Protein AF-A0AAD1DLF7-F1 (afdb_monomer)

Foldseek 3Di:
DDQDDDDDDPVVVVVLVVQLVVCCVVPVDVDSVVSVVVSVVVVVCCNPCVVVADWDADDPVCCVVHGTDRD

Structure (mmCIF, N/CA/C/O backbone):
data_AF-A0AAD1DLF7-F1
#
_entry.id   AF-A0AAD1DLF7-F1
#
loop_
_atom_site.group_PDB
_atom_site.id
_atom_site.type_symbol
_atom_site.label_atom_id
_atom_site.label_alt_id
_atom_site.label_comp_id
_atom_site.label_asym_id
_atom_site.label_entity_id
_atom_site.label_seq_id
_atom_site.pdbx_PDB_ins_code
_atom_site.Cartn_x
_atom_site.Cartn_y
_atom_site.Cartn_z
_atom_site.occupancy
_atom_site.B_iso_or_equiv
_atom_site.auth_seq_id
_atom_site.auth_comp_id
_atom_site.auth_asym_id
_atom_site.auth_atom_id
_atom_site.pdbx_PDB_model_num
ATOM 1 N N . MET A 1 1 ? 18.345 11.323 -11.379 1.00 63.50 1 MET A N 1
ATOM 2 C CA . MET A 1 1 ? 17.556 10.082 -11.243 1.00 63.50 1 MET A CA 1
ATOM 3 C C . MET A 1 1 ? 16.324 10.254 -12.104 1.00 63.50 1 MET A C 1
ATOM 5 O O . MET A 1 1 ? 15.741 11.332 -12.057 1.00 63.50 1 MET A O 1
ATOM 9 N N . GLU A 1 2 ? 15.997 9.278 -12.948 1.00 67.25 2 GLU A N 1
ATOM 10 C CA . GLU A 1 2 ? 14.749 9.320 -13.716 1.00 67.25 2 GLU A CA 1
ATOM 11 C C . GLU A 1 2 ? 13.556 9.338 -12.755 1.00 67.25 2 GLU A C 1
ATOM 13 O O . GLU A 1 2 ? 13.595 8.712 -11.693 1.00 67.25 2 GLU A O 1
ATOM 18 N N . LYS A 1 3 ? 12.517 10.104 -13.098 1.00 74.44 3 LYS A N 1
ATOM 19 C CA . LYS A 1 3 ? 11.289 10.161 -12.306 1.00 74.44 3 LYS A CA 1
ATOM 20 C C . LYS A 1 3 ? 10.532 8.854 -12.519 1.00 74.44 3 LYS A C 1
ATOM 22 O O . LYS A 1 3 ? 10.002 8.625 -13.602 1.00 74.44 3 LYS A O 1
ATOM 27 N N . ILE A 1 4 ? 10.481 8.023 -11.488 1.00 81.69 4 ILE A N 1
ATOM 28 C CA . ILE A 1 4 ? 9.680 6.801 -11.502 1.00 81.69 4 ILE A CA 1
ATOM 29 C C . ILE A 1 4 ? 8.232 7.195 -11.226 1.00 81.69 4 ILE A C 1
ATOM 31 O O . ILE A 1 4 ? 7.953 7.963 -10.307 1.00 81.69 4 ILE A O 1
ATOM 35 N N . ILE A 1 5 ? 7.329 6.726 -12.082 1.00 87.69 5 ILE A N 1
ATOM 36 C CA . ILE A 1 5 ? 5.891 6.944 -11.949 1.00 87.69 5 ILE A CA 1
ATOM 37 C C . ILE A 1 5 ? 5.308 5.634 -11.441 1.00 87.69 5 ILE A C 1
ATOM 39 O O . ILE A 1 5 ? 5.386 4.620 -12.133 1.00 87.69 5 ILE A O 1
ATOM 43 N N . VAL A 1 6 ? 4.757 5.659 -10.231 1.00 89.94 6 VAL A N 1
ATOM 44 C CA . VAL A 1 6 ? 4.027 4.525 -9.666 1.00 89.94 6 VAL A CA 1
ATOM 45 C C . VAL A 1 6 ? 2.588 4.587 -10.162 1.00 89.94 6 VAL A C 1
ATOM 47 O O . VAL A 1 6 ? 1.986 5.659 -10.227 1.00 89.94 6 VAL A O 1
ATOM 50 N N . GLN A 1 7 ? 2.072 3.440 -10.590 1.00 91.81 7 GLN A N 1
ATOM 51 C CA . GLN A 1 7 ? 0.700 3.279 -11.053 1.00 91.81 7 GLN A CA 1
ATOM 52 C C . GLN A 1 7 ? 0.096 2.072 -10.357 1.00 91.81 7 GLN A C 1
ATOM 54 O O . GLN A 1 7 ? 0.753 1.039 -10.209 1.00 91.81 7 GLN A O 1
ATOM 59 N N . TYR A 1 8 ? -1.160 2.215 -9.962 1.00 93.00 8 TYR A N 1
ATOM 60 C CA . TYR A 1 8 ? -1.919 1.174 -9.299 1.00 93.00 8 TYR A CA 1
ATOM 61 C C . TYR A 1 8 ? -2.937 0.596 -10.277 1.00 93.00 8 TYR A C 1
ATOM 63 O O . TYR A 1 8 ? -3.483 1.299 -11.127 1.00 93.00 8 TYR A O 1
ATOM 71 N N . LEU A 1 9 ? -3.181 -0.709 -10.166 1.00 94.44 9 LEU A N 1
ATOM 72 C CA . LEU A 1 9 ? -4.356 -1.295 -10.799 1.00 94.44 9 LEU A CA 1
ATOM 73 C C . LEU A 1 9 ? -5.614 -0.810 -10.060 1.00 94.44 9 LEU A C 1
ATOM 75 O O . LEU A 1 9 ? -5.552 -0.637 -8.838 1.00 94.44 9 LEU A O 1
ATOM 79 N N . PRO A 1 10 ? -6.762 -0.657 -10.746 1.00 96.75 10 PRO A N 1
ATOM 80 C CA . PRO A 1 10 ? -8.002 -0.202 -10.113 1.00 96.75 10 PRO A CA 1
ATOM 81 C C . PRO A 1 10 ? -8.410 -1.042 -8.896 1.00 96.75 10 PRO A C 1
ATOM 83 O O . PRO A 1 10 ? -8.916 -0.514 -7.908 1.00 96.75 10 PRO A O 1
ATOM 86 N N . GLU A 1 11 ? -8.151 -2.353 -8.927 1.00 96.88 11 GLU A N 1
ATOM 87 C CA . GLU A 1 11 ? -8.470 -3.242 -7.804 1.00 96.88 11 GLU A CA 1
ATOM 88 C C . GLU A 1 11 ? -7.599 -2.956 -6.570 1.00 96.88 11 GLU A C 1
ATOM 90 O O . GLU A 1 11 ? -8.064 -3.098 -5.440 1.00 96.88 11 GLU A O 1
ATOM 95 N N . VAL A 1 12 ? -6.350 -2.521 -6.772 1.00 95.81 12 VAL A N 1
ATOM 96 C CA . VAL A 1 12 ? -5.436 -2.138 -5.686 1.00 95.81 12 VAL A CA 1
ATOM 97 C C . VAL A 1 12 ? -5.863 -0.804 -5.078 1.00 95.81 12 VAL A C 1
ATOM 99 O O . VAL A 1 12 ? -5.867 -0.673 -3.857 1.00 95.81 12 VAL A O 1
ATOM 102 N N . GLU A 1 13 ? -6.284 0.158 -5.901 1.00 96.38 13 GLU A N 1
ATOM 103 C CA . GLU A 1 13 ? -6.839 1.429 -5.415 1.00 96.38 13 GLU A CA 1
ATOM 104 C C . GLU A 1 13 ? -8.112 1.200 -4.588 1.00 96.38 13 GLU A C 1
ATOM 106 O O . GLU A 1 13 ? -8.239 1.737 -3.487 1.00 96.38 13 GLU A O 1
ATOM 111 N N . SER A 1 14 ? -9.036 0.361 -5.075 1.00 97.81 14 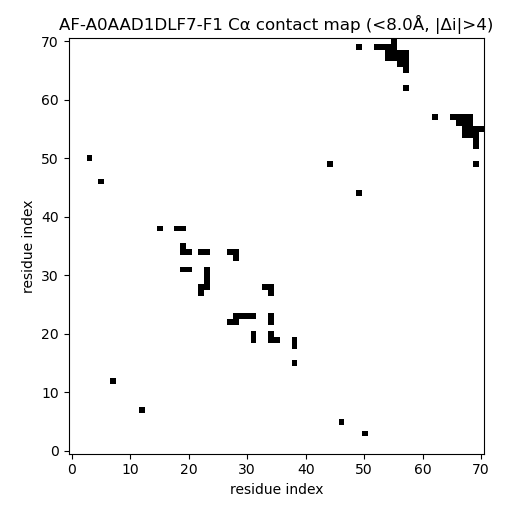SER A N 1
ATOM 112 C CA . SER A 1 14 ? -10.250 -0.006 -4.328 1.00 97.81 14 SER A CA 1
ATOM 113 C C . SER A 1 14 ? -9.900 -0.666 -3.000 1.00 97.81 14 SER A C 1
ATOM 115 O O . SER A 1 14 ? -10.428 -0.277 -1.962 1.00 97.81 14 SER A O 1
ATOM 117 N N . TYR A 1 15 ? -8.954 -1.609 -3.015 1.00 98.38 15 TYR A N 1
ATOM 118 C CA . TYR A 1 15 ? -8.496 -2.283 -1.806 1.00 98.38 15 TYR A CA 1
ATOM 119 C C . TYR A 1 15 ? -7.932 -1.303 -0.772 1.00 98.38 15 TYR A C 1
ATOM 121 O O . TYR A 1 15 ? -8.306 -1.380 0.395 1.00 98.38 15 TYR A O 1
ATOM 129 N N . LEU A 1 16 ? -7.056 -0.378 -1.175 1.00 97.44 16 LEU A N 1
ATOM 130 C CA . LEU A 1 16 ? -6.465 0.602 -0.258 1.00 97.44 16 LEU A CA 1
ATOM 131 C C . LEU A 1 16 ? -7.535 1.532 0.333 1.00 97.44 16 LEU A C 1
ATOM 133 O O . LEU A 1 16 ? -7.526 1.787 1.535 1.00 97.44 16 LEU A O 1
ATOM 137 N N . ASN A 1 17 ? -8.514 1.957 -0.468 1.00 94.94 17 ASN A N 1
ATOM 138 C CA . ASN A 1 17 ? -9.642 2.754 0.021 1.00 94.94 17 ASN A CA 1
ATOM 139 C C . ASN A 1 17 ? -10.516 1.977 1.025 1.00 94.94 17 ASN A C 1
ATOM 141 O O . ASN A 1 17 ? -10.892 2.501 2.074 1.00 94.94 17 ASN A O 1
ATOM 145 N N . GLU A 1 18 ? -10.830 0.714 0.732 1.00 98.06 18 GLU A N 1
ATOM 146 C CA . GLU A 1 18 ? -11.612 -0.159 1.617 1.00 98.06 18 GLU A CA 1
ATOM 147 C C . GLU A 1 18 ? -10.851 -0.538 2.894 1.00 98.06 18 GLU A C 1
ATOM 149 O O . GLU A 1 18 ? -11.462 -0.764 3.944 1.00 98.06 18 GLU A O 1
ATOM 154 N N . LEU A 1 19 ? -9.5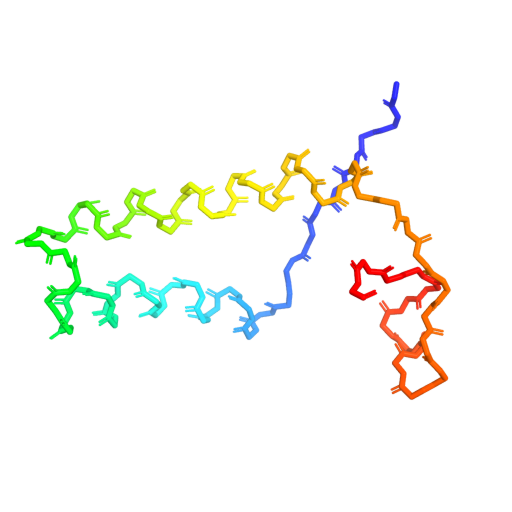19 -0.576 2.829 1.00 98.50 19 LEU A N 1
ATOM 155 C CA . LEU A 1 19 ? -8.658 -0.930 3.949 1.00 98.50 19 LEU A CA 1
ATOM 156 C C . LEU A 1 19 ? -8.845 0.030 5.127 1.00 98.50 19 LEU A C 1
ATOM 158 O O . LEU A 1 19 ? -8.908 -0.438 6.262 1.00 98.50 19 LEU A O 1
ATOM 162 N N . VAL A 1 20 ? -9.019 1.334 4.882 1.00 97.88 20 VAL A N 1
ATOM 163 C CA . VAL A 1 20 ? -9.303 2.323 5.942 1.00 97.88 20 VAL A CA 1
ATOM 164 C C . VAL A 1 20 ? -10.546 1.913 6.735 1.00 97.88 20 VAL A C 1
ATOM 166 O O . VAL A 1 20 ? -10.519 1.818 7.965 1.00 97.88 20 VAL A O 1
ATOM 169 N N . TYR A 1 21 ? -11.625 1.589 6.019 1.00 97.56 21 TYR A N 1
ATOM 170 C CA . TYR A 1 21 ? -12.877 1.154 6.628 1.00 97.56 21 TYR A CA 1
ATOM 171 C C . TYR A 1 21 ? -12.719 -0.159 7.390 1.00 97.56 21 TYR A C 1
ATOM 173 O O . TYR A 1 21 ? -13.174 -0.269 8.530 1.00 97.56 21 TYR A O 1
ATOM 181 N N . LEU A 1 22 ? -12.033 -1.138 6.800 1.00 98.38 22 LEU A N 1
ATOM 182 C CA . LEU A 1 22 ? -11.786 -2.432 7.428 1.00 98.38 22 LEU A CA 1
ATOM 183 C C . LEU A 1 22 ? -10.994 -2.294 8.733 1.00 98.38 22 LEU A C 1
ATOM 185 O O . LEU A 1 22 ? -11.339 -2.929 9.730 1.00 98.38 22 LEU A O 1
ATOM 189 N N . LEU A 1 23 ? -9.939 -1.479 8.728 1.00 98.38 23 LEU A N 1
ATOM 190 C CA . LEU A 1 23 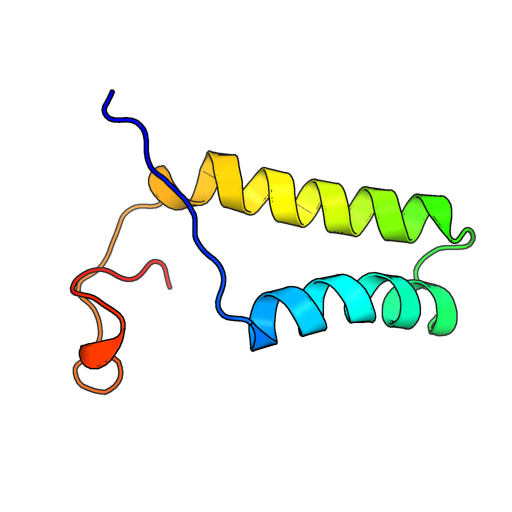? -9.072 -1.253 9.880 1.00 98.38 23 LEU A CA 1
ATOM 191 C C . LEU A 1 23 ? -9.831 -0.589 11.030 1.00 98.38 23 LEU A C 1
AT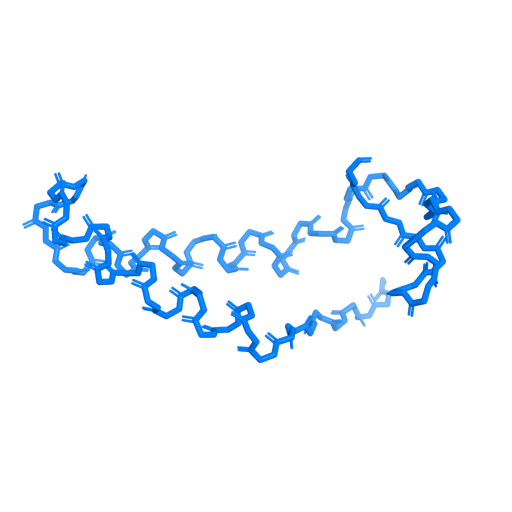OM 193 O O . LEU A 1 23 ? -9.692 -1.014 12.179 1.00 98.38 23 LEU A O 1
ATOM 197 N N . PHE A 1 24 ? -10.676 0.394 10.718 1.00 97.62 24 PHE A N 1
ATOM 198 C CA . PHE A 1 24 ? -11.530 1.045 11.704 1.00 97.62 24 PHE A CA 1
ATOM 199 C C . PHE A 1 24 ? -12.606 0.095 12.257 1.00 97.62 24 PHE A C 1
ATOM 201 O O . PHE A 1 24 ? -12.735 -0.049 13.468 1.00 97.62 24 PHE A O 1
ATOM 208 N N . GLN A 1 25 ? -13.342 -0.618 11.394 1.00 98.06 25 GLN A N 1
ATOM 209 C CA . GLN A 1 25 ? -14.394 -1.559 11.820 1.00 98.06 25 GLN A CA 1
ATOM 210 C C . GLN A 1 25 ? -13.871 -2.710 12.678 1.00 98.06 25 GLN A C 1
ATOM 212 O O . GLN A 1 25 ? -14.599 -3.243 13.510 1.00 98.06 25 GLN A O 1
ATOM 217 N N . LYS A 1 26 ? -12.622 -3.120 12.456 1.00 98.31 26 LYS A N 1
ATOM 218 C CA . LYS A 1 26 ? -11.973 -4.177 13.233 1.00 98.31 26 LYS A CA 1
ATOM 219 C C . LYS A 1 26 ? -11.270 -3.673 14.492 1.00 98.31 26 LYS A C 1
ATOM 221 O O . LYS A 1 26 ? -10.574 -4.461 15.124 1.00 98.31 26 LYS A O 1
ATOM 226 N N . GLU A 1 27 ? -11.438 -2.398 14.842 1.00 97.56 27 GLU A N 1
ATOM 227 C CA . GLU A 1 27 ? -10.861 -1.784 16.043 1.00 97.56 27 GLU A CA 1
ATOM 228 C C . GLU A 1 27 ? -9.323 -1.892 16.105 1.00 97.56 27 GLU A C 1
ATOM 230 O O . GLU A 1 27 ? -8.732 -1.850 17.183 1.00 97.56 27 GLU A O 1
ATOM 235 N N . TYR A 1 28 ? -8.643 -1.992 14.950 1.00 97.88 28 TYR A N 1
ATOM 236 C CA . TYR A 1 28 ? -7.178 -1.851 14.899 1.00 97.88 28 TYR A CA 1
ATOM 237 C C . TYR A 1 28 ? -6.749 -0.431 15.274 1.00 97.88 28 TYR A C 1
ATOM 239 O O . TYR A 1 28 ? -5.668 -0.230 15.826 1.00 97.88 28 TYR A O 1
ATOM 247 N N . PHE A 1 29 ? -7.617 0.541 14.994 1.00 97.81 29 PHE A N 1
ATOM 248 C CA . PHE A 1 29 ? -7.456 1.939 15.357 1.00 97.81 29 PHE A CA 1
ATOM 249 C C . PHE A 1 29 ? -8.715 2.440 16.064 1.00 97.81 29 PHE A C 1
ATOM 251 O O . PHE A 1 29 ? -9.830 2.124 15.655 1.00 97.81 29 PHE A O 1
ATOM 258 N N . GLY A 1 30 ? -8.533 3.243 17.116 1.00 95.25 30 GLY A N 1
ATOM 259 C CA . GLY A 1 30 ? -9.644 3.822 17.882 1.00 95.25 30 GLY A CA 1
ATOM 260 C C . GLY A 1 30 ? -10.333 5.007 17.198 1.00 95.25 30 GLY A C 1
ATOM 261 O O . GLY A 1 30 ? -11.424 5.390 17.611 1.00 95.25 30 GLY A O 1
ATOM 262 N N . TYR A 1 31 ? -9.713 5.579 16.160 1.00 97.38 31 TYR A N 1
ATOM 263 C CA . TYR A 1 31 ? -10.218 6.735 15.419 1.00 97.38 31 TYR A CA 1
ATOM 264 C C . TYR A 1 31 ? -10.105 6.497 13.910 1.00 97.38 31 TYR A C 1
ATOM 266 O O . TYR A 1 31 ? -9.163 5.849 13.443 1.00 97.38 31 TYR A O 1
ATOM 274 N N . TRP A 1 32 ? -11.058 7.035 13.146 1.00 97.25 32 TRP A N 1
ATOM 275 C CA . TRP A 1 32 ? -11.082 6.917 11.686 1.00 97.25 32 TRP A CA 1
ATOM 276 C C . TRP A 1 32 ? -9.846 7.561 11.053 1.00 97.25 32 TRP A C 1
ATOM 278 O O . TRP A 1 32 ? -9.203 6.970 10.191 1.00 97.25 32 TRP A O 1
ATOM 288 N N . GLU A 1 33 ? -9.479 8.742 11.542 1.00 98.12 33 GLU A N 1
ATOM 289 C CA . GLU A 1 33 ? -8.343 9.536 11.080 1.00 98.12 33 GLU A CA 1
ATOM 290 C C . GLU A 1 33 ? -7.042 8.746 11.204 1.00 98.12 33 GLU A C 1
ATOM 292 O O . GLU A 1 33 ? -6.274 8.681 10.257 1.00 98.12 33 GLU A O 1
ATOM 297 N N . THR A 1 34 ? -6.845 8.034 12.316 1.00 98.06 34 THR A N 1
ATOM 298 C CA . THR A 1 34 ? -5.640 7.212 12.501 1.00 98.06 34 THR A CA 1
ATOM 299 C C . THR A 1 34 ? -5.568 6.007 11.556 1.00 98.06 34 THR A C 1
ATOM 301 O O . THR A 1 34 ? -4.471 5.577 11.209 1.00 98.06 34 THR A O 1
ATOM 304 N N . ALA A 1 35 ? -6.709 5.461 11.116 1.00 98.25 35 ALA A N 1
ATOM 305 C CA . ALA A 1 35 ? -6.729 4.414 10.094 1.00 98.25 35 ALA A CA 1
ATOM 306 C C . ALA A 1 35 ? -6.427 4.982 8.698 1.00 98.25 35 ALA A C 1
ATOM 308 O O . ALA A 1 35 ? -5.762 4.319 7.904 1.00 98.25 35 ALA A O 1
ATOM 309 N N . LEU A 1 36 ? -6.900 6.199 8.415 1.00 98.31 36 LEU A N 1
ATOM 310 C CA . LEU A 1 36 ? -6.602 6.922 7.181 1.00 98.31 36 LEU A CA 1
ATOM 311 C C . LEU A 1 36 ? -5.112 7.271 7.101 1.00 98.31 36 LEU A C 1
ATOM 313 O O . LEU A 1 36 ? -4.474 6.891 6.126 1.00 98.31 36 LEU A O 1
ATOM 317 N N . ASP A 1 37 ? -4.549 7.865 8.158 1.00 98.44 37 ASP A N 1
ATOM 318 C CA . ASP A 1 37 ? -3.122 8.205 8.248 1.00 98.44 37 ASP A CA 1
ATOM 319 C C . ASP A 1 37 ? -2.241 6.972 7.993 1.00 98.44 37 ASP A C 1
ATOM 321 O O . ASP A 1 37 ? -1.263 7.031 7.254 1.00 98.44 37 ASP A O 1
ATOM 325 N N . TYR A 1 38 ? -2.622 5.817 8.550 1.00 98.19 38 TYR A N 1
ATOM 326 C CA . TYR A 1 38 ? -1.900 4.566 8.330 1.00 98.19 38 TYR A CA 1
ATOM 327 C C . TYR A 1 38 ? -1.904 4.119 6.860 1.00 98.19 38 TYR A C 1
ATOM 329 O O . TYR A 1 38 ? -0.882 3.662 6.347 1.00 98.19 38 TYR A O 1
ATOM 337 N N . VAL A 1 39 ? -3.046 4.215 6.175 1.00 98.25 39 VAL A N 1
ATOM 338 C CA . VAL A 1 39 ? -3.139 3.839 4.757 1.00 98.25 39 VAL A CA 1
ATOM 339 C C . VAL A 1 39 ? -2.410 4.852 3.873 1.00 98.25 39 VAL A C 1
ATOM 341 O O . VAL A 1 39 ? -1.711 4.439 2.947 1.00 98.25 39 VA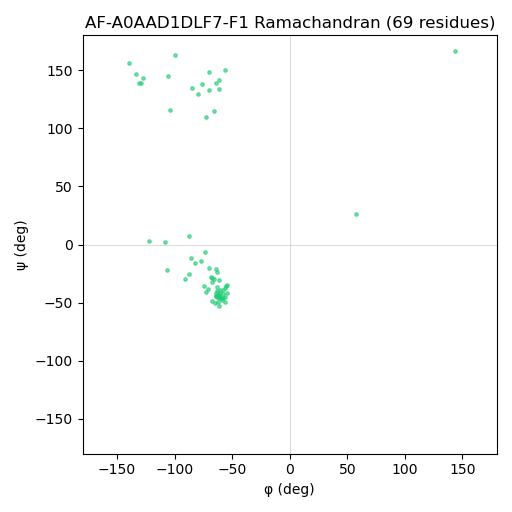L A O 1
ATOM 344 N N . ASP A 1 40 ? -2.486 6.145 4.186 1.00 98.19 40 ASP A N 1
ATOM 345 C CA . ASP A 1 40 ? -1.720 7.189 3.500 1.00 98.19 40 ASP A CA 1
ATOM 346 C C . ASP A 1 40 ? -0.208 6.954 3.649 1.00 98.19 40 ASP A C 1
ATOM 348 O O . ASP A 1 40 ? 0.539 7.045 2.673 1.00 98.19 40 ASP A O 1
ATOM 352 N N . ASP A 1 41 ? 0.256 6.559 4.83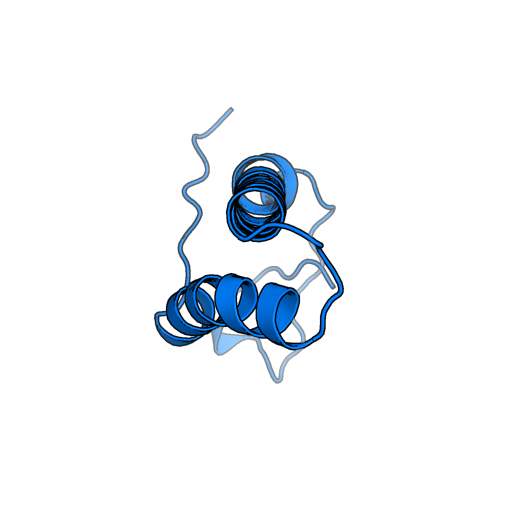5 1.00 98.06 41 ASP A N 1
ATOM 353 C CA . ASP A 1 41 ? 1.650 6.176 5.071 1.00 98.06 41 ASP A CA 1
ATOM 354 C C . ASP A 1 41 ? 2.065 4.934 4.265 1.00 98.06 41 ASP A C 1
ATOM 356 O O . ASP A 1 41 ? 3.190 4.879 3.760 1.00 98.06 41 ASP A O 1
ATOM 360 N N . LEU A 1 42 ? 1.173 3.952 4.083 1.00 96.88 42 LEU A N 1
ATOM 361 C CA . LEU A 1 42 ? 1.423 2.803 3.204 1.00 96.88 42 LEU A CA 1
ATOM 362 C C . LEU A 1 42 ? 1.569 3.230 1.739 1.00 96.88 42 LEU A C 1
ATOM 364 O O . LEU A 1 42 ? 2.492 2.770 1.065 1.00 96.88 42 LEU A O 1
ATOM 368 N N . ILE A 1 43 ? 0.691 4.109 1.252 1.00 96.19 43 ILE A N 1
ATOM 369 C CA . ILE A 1 43 ? 0.748 4.641 -0.118 1.00 96.19 43 ILE A CA 1
ATOM 370 C C . ILE A 1 43 ? 2.054 5.413 -0.319 1.00 96.19 43 ILE A C 1
ATOM 372 O O . ILE A 1 43 ? 2.808 5.118 -1.246 1.00 96.19 43 ILE A O 1
ATOM 376 N N . ASN A 1 44 ? 2.383 6.320 0.604 1.00 95.44 44 ASN A N 1
ATOM 377 C CA . ASN A 1 44 ? 3.645 7.055 0.594 1.00 95.44 44 ASN A CA 1
ATOM 378 C C . ASN A 1 44 ? 4.841 6.095 0.585 1.00 95.44 44 ASN A C 1
ATOM 380 O O . ASN A 1 44 ? 5.784 6.263 -0.190 1.00 95.44 44 ASN A O 1
ATOM 384 N N . PHE A 1 45 ? 4.815 5.055 1.420 1.00 93.94 45 PHE A N 1
ATOM 385 C CA . PHE A 1 45 ? 5.882 4.065 1.446 1.00 93.94 45 PHE A CA 1
ATOM 386 C C . PHE A 1 45 ? 6.072 3.406 0.077 1.00 93.94 45 PHE A C 1
ATOM 388 O O . PHE A 1 45 ? 7.211 3.314 -0.384 1.00 93.94 45 PHE A O 1
ATOM 395 N N . ILE A 1 46 ? 4.993 2.984 -0.585 1.00 92.75 46 ILE A N 1
ATOM 396 C CA . ILE A 1 46 ? 5.058 2.379 -1.919 1.00 92.75 46 ILE A CA 1
ATOM 397 C C . ILE A 1 46 ? 5.632 3.385 -2.920 1.00 92.75 46 ILE A C 1
ATOM 399 O O . ILE A 1 46 ? 6.637 3.084 -3.567 1.00 92.75 46 ILE A O 1
ATOM 403 N N . ASP A 1 47 ? 5.066 4.588 -2.990 1.00 91.38 47 ASP A N 1
ATOM 404 C CA . ASP A 1 47 ? 5.438 5.613 -3.968 1.00 91.38 47 ASP A CA 1
ATOM 405 C C . ASP A 1 47 ? 6.923 5.993 -3.892 1.00 91.38 47 ASP A C 1
ATOM 407 O O . ASP A 1 47 ? 7.586 6.157 -4.922 1.00 91.38 47 ASP A O 1
ATOM 411 N N . TYR A 1 48 ? 7.475 6.082 -2.679 1.00 90.38 48 TYR A N 1
ATOM 412 C CA . TYR A 1 48 ? 8.865 6.490 -2.478 1.00 90.38 48 TYR A CA 1
ATOM 413 C C . TYR A 1 48 ? 9.860 5.329 -2.446 1.00 90.38 48 TYR A C 1
ATOM 415 O O . TYR A 1 48 ? 11.013 5.520 -2.837 1.00 90.38 48 TYR A O 1
ATOM 423 N N . ASN A 1 49 ? 9.459 4.131 -2.008 1.00 89.31 49 ASN A N 1
ATOM 424 C CA . ASN A 1 49 ? 10.408 3.045 -1.749 1.00 89.31 49 ASN A CA 1
ATOM 425 C C . ASN A 1 49 ? 10.371 1.931 -2.788 1.00 89.31 49 ASN A C 1
ATOM 427 O O . ASN A 1 49 ? 11.384 1.249 -2.927 1.00 89.31 49 ASN A O 1
ATOM 431 N N . ILE A 1 50 ? 9.284 1.748 -3.555 1.00 86.69 50 ILE A N 1
ATOM 432 C CA . ILE A 1 50 ? 9.174 0.626 -4.508 1.00 86.69 50 ILE A CA 1
ATOM 433 C C . ILE A 1 50 ? 10.342 0.600 -5.505 1.00 86.69 50 ILE A C 1
ATOM 435 O O . ILE A 1 50 ? 10.877 -0.454 -5.830 1.00 86.69 50 ILE A O 1
ATOM 439 N N . SER A 1 51 ? 10.813 1.776 -5.914 1.00 83.69 51 SER A N 1
ATOM 440 C CA . SER A 1 51 ? 11.954 1.930 -6.820 1.00 83.69 51 SER A CA 1
ATOM 441 C C . SER A 1 51 ? 13.319 1.570 -6.229 1.00 83.69 51 SER A C 1
ATOM 443 O O . SER A 1 51 ? 14.270 1.339 -6.975 1.00 83.69 51 SER A O 1
ATOM 445 N N . ILE A 1 52 ? 13.431 1.562 -4.901 1.00 86.19 52 ILE A N 1
ATOM 446 C CA . ILE A 1 52 ? 14.682 1.350 -4.168 1.00 86.19 52 ILE A CA 1
ATOM 447 C C . ILE A 1 52 ? 14.923 -0.147 -3.946 1.00 86.19 52 ILE A C 1
ATOM 449 O O . ILE A 1 52 ? 16.070 -0.579 -3.807 1.00 86.19 52 ILE A O 1
ATOM 453 N N . PHE A 1 53 ? 13.862 -0.959 -3.926 1.00 85.69 53 PHE A N 1
ATOM 454 C CA . PHE A 1 53 ? 14.003 -2.394 -3.721 1.00 85.69 53 PHE A CA 1
ATOM 455 C C . PHE A 1 53 ? 14.790 -3.051 -4.860 1.00 85.69 53 PHE A C 1
ATOM 457 O O . PHE A 1 53 ? 14.568 -2.734 -6.030 1.00 85.69 53 PHE A O 1
ATOM 464 N N . PRO A 1 54 ? 15.689 -4.004 -4.548 1.00 87.62 54 PRO A N 1
ATOM 465 C CA . PRO A 1 54 ? 16.458 -4.707 -5.563 1.00 87.62 54 PRO A CA 1
ATOM 466 C C . PRO A 1 54 ? 15.518 -5.555 -6.436 1.00 87.62 54 PRO A C 1
ATOM 468 O O . PRO A 1 54 ? 14.925 -6.517 -5.938 1.00 87.62 54 PRO A O 1
ATOM 471 N N . PRO A 1 55 ? 15.378 -5.245 -7.737 1.00 88.88 55 PRO A N 1
ATOM 472 C CA . PRO A 1 55 ? 14.437 -5.951 -8.586 1.00 88.88 55 PRO A CA 1
ATOM 473 C C . PRO A 1 55 ? 14.974 -7.335 -8.956 1.00 88.88 55 PRO A C 1
ATOM 475 O O . PRO A 1 55 ? 16.134 -7.499 -9.346 1.00 88.88 55 PRO A O 1
ATOM 478 N N . LYS A 1 56 ? 14.098 -8.336 -8.920 1.00 91.19 56 LYS A N 1
ATOM 479 C CA . LYS A 1 56 ? 14.342 -9.679 -9.454 1.00 91.19 56 LYS A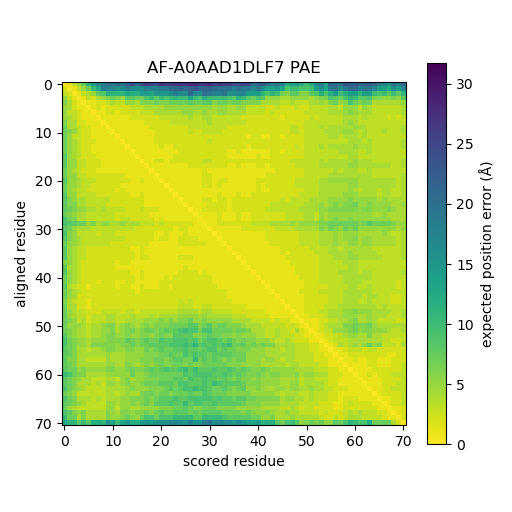 CA 1
ATOM 480 C C . LYS A 1 56 ? 13.690 -9.827 -10.825 1.00 91.19 56 LYS A C 1
ATOM 482 O O . LYS A 1 56 ? 12.838 -9.032 -11.214 1.00 91.19 56 LYS A O 1
ATOM 487 N N . ASN A 1 57 ? 14.096 -10.844 -11.580 1.00 94.75 57 ASN A N 1
ATOM 488 C CA . ASN A 1 57 ? 13.399 -11.192 -12.818 1.00 94.75 57 ASN A CA 1
ATOM 489 C C . ASN A 1 57 ? 12.028 -11.775 -12.485 1.00 94.75 57 ASN A C 1
ATOM 491 O O . ASN A 1 57 ? 11.929 -12.645 -11.618 1.00 94.75 57 ASN A O 1
ATOM 495 N N . THR A 1 58 ? 10.999 -11.305 -13.180 1.00 95.12 58 THR A N 1
ATOM 496 C CA . THR A 1 58 ? 9.628 -11.770 -12.968 1.00 95.12 58 THR A CA 1
ATOM 497 C C . THR A 1 58 ? 9.501 -13.268 -13.272 1.00 95.12 58 THR A C 1
ATOM 499 O O . THR A 1 58 ? 10.007 -13.723 -14.304 1.00 95.12 58 THR A O 1
ATOM 502 N N . PRO A 1 59 ? 8.835 -14.055 -12.406 1.00 94.81 59 PRO A N 1
ATOM 503 C CA . PRO A 1 59 ? 8.499 -15.446 -12.686 1.00 94.81 59 PRO A CA 1
ATOM 504 C C . PRO A 1 59 ? 7.685 -15.597 -13.976 1.00 94.81 59 PRO A C 1
ATOM 506 O O . PRO A 1 59 ? 6.896 -14.724 -14.328 1.00 94.81 59 PRO A O 1
ATOM 509 N N . VAL A 1 60 ? 7.827 -16.734 -14.664 1.00 95.56 60 VAL A N 1
ATOM 510 C CA . VAL A 1 60 ? 7.180 -16.971 -15.972 1.00 95.56 60 VAL A CA 1
ATOM 511 C C . VAL A 1 60 ? 5.659 -16.803 -15.905 1.00 95.56 60 VAL A C 1
ATOM 513 O O . VAL A 1 60 ? 5.068 -16.240 -16.817 1.00 95.56 60 VAL A O 1
ATOM 516 N N . ASN A 1 61 ? 5.027 -17.227 -14.810 1.00 94.88 61 ASN A N 1
ATOM 517 C CA . ASN A 1 61 ? 3.579 -17.112 -14.617 1.00 94.88 61 ASN A CA 1
ATOM 518 C C . ASN A 1 61 ? 3.090 -15.679 -14.331 1.00 94.88 61 ASN A C 1
ATOM 520 O O . ASN A 1 61 ? 1.886 -15.477 -14.233 1.00 94.88 61 ASN A O 1
ATOM 524 N N . LEU A 1 62 ? 3.996 -14.713 -14.154 1.00 93.19 62 LEU A N 1
ATOM 525 C CA . LEU A 1 62 ? 3.688 -13.308 -13.866 1.00 93.19 62 LEU A CA 1
ATOM 526 C C . LEU A 1 62 ? 4.287 -12.353 -14.908 1.00 93.19 62 LEU A C 1
ATOM 528 O O . LEU A 1 62 ? 4.180 -11.141 -14.754 1.00 93.19 62 LEU A O 1
ATOM 532 N N . ILE A 1 63 ? 4.933 -12.873 -15.956 1.00 94.75 63 ILE A N 1
ATOM 533 C CA . ILE A 1 63 ? 5.734 -12.066 -16.887 1.00 94.75 63 ILE A CA 1
ATOM 534 C C . ILE A 1 63 ? 4.910 -11.027 -17.658 1.00 94.75 63 ILE A C 1
ATOM 536 O O . ILE A 1 63 ? 5.444 -10.002 -18.074 1.00 94.75 63 ILE A O 1
ATOM 540 N N . GLU A 1 64 ? 3.603 -11.261 -17.790 1.00 93.50 64 GLU A N 1
ATOM 541 C CA . GLU A 1 64 ? 2.650 -10.325 -18.396 1.00 93.50 64 GLU A CA 1
ATOM 542 C C . GLU A 1 64 ? 2.514 -9.016 -17.598 1.00 93.50 64 GLU A C 1
ATOM 544 O O . GLU A 1 64 ? 2.139 -7.993 -18.161 1.00 93.50 64 GLU A O 1
ATOM 549 N N . LEU A 1 65 ? 2.877 -9.022 -16.309 1.00 89.44 65 LEU A N 1
ATOM 550 C CA . LEU A 1 65 ? 2.825 -7.856 -15.420 1.00 89.44 65 LEU A CA 1
ATOM 551 C C . LEU A 1 65 ? 4.086 -6.980 -15.493 1.00 89.44 65 LEU A C 1
ATOM 553 O O . LEU A 1 65 ? 4.102 -5.876 -14.955 1.00 89.44 65 LEU A O 1
AT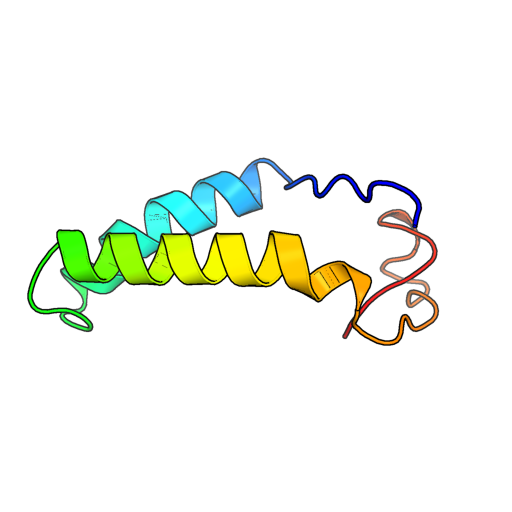OM 557 N N . GLY A 1 66 ? 5.154 -7.461 -16.134 1.00 90.56 66 GLY A N 1
ATOM 558 C CA . GLY A 1 66 ? 6.406 -6.724 -16.284 1.00 90.56 66 GLY A CA 1
ATOM 559 C C . GLY A 1 66 ? 7.641 -7.615 -16.210 1.00 90.56 66 GLY A C 1
ATOM 560 O O . GLY A 1 66 ? 7.596 -8.764 -15.779 1.00 90.56 66 GLY A O 1
ATOM 561 N N . SER A 1 67 ? 8.789 -7.072 -16.618 1.00 91.81 67 SER A N 1
ATOM 562 C CA . SER A 1 67 ? 10.063 -7.810 -16.673 1.00 91.81 67 SER A CA 1
ATOM 563 C C . SER A 1 67 ? 10.80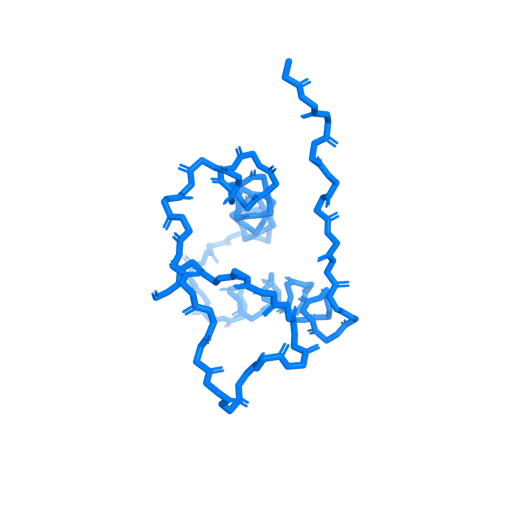1 -7.897 -15.331 1.00 91.81 67 SER A C 1
ATOM 565 O O . SER A 1 67 ? 11.722 -8.710 -15.186 1.00 91.81 67 SER A O 1
ATOM 567 N N . LYS A 1 68 ? 10.415 -7.063 -14.359 1.00 91.69 68 LYS A N 1
ATOM 568 C CA . LYS A 1 68 ? 10.995 -6.997 -13.015 1.00 91.69 68 LYS A CA 1
ATOM 569 C C . LYS A 1 68 ? 9.914 -7.100 -11.942 1.00 91.69 68 LYS A C 1
ATOM 571 O O . LYS A 1 68 ? 8.837 -6.537 -12.110 1.00 91.69 68 LYS A O 1
ATOM 576 N N . TYR A 1 69 ? 10.232 -7.771 -10.834 1.00 89.69 69 TYR A N 1
ATOM 577 C CA . TYR A 1 69 ? 9.352 -7.914 -9.670 1.00 89.69 69 TYR A CA 1
ATOM 578 C C . TYR A 1 69 ? 10.134 -7.778 -8.350 1.00 89.69 69 TYR A C 1
ATOM 580 O O . TYR A 1 69 ? 11.349 -7.983 -8.327 1.00 89.69 69 TYR A O 1
ATOM 588 N N . ILE A 1 70 ? 9.447 -7.402 -7.266 1.00 86.44 70 ILE A N 1
ATOM 589 C CA . ILE A 1 70 ? 10.064 -6.994 -5.983 1.00 86.44 70 ILE A CA 1
ATOM 590 C C . ILE A 1 70 ? 9.878 -8.029 -4.846 1.00 86.44 70 ILE A C 1
ATOM 592 O O . ILE A 1 70 ? 10.378 -7.830 -3.741 1.00 86.44 70 ILE A O 1
ATOM 596 N N . PHE A 1 71 ? 9.249 -9.179 -5.104 1.00 76.75 71 PHE A N 1
ATOM 597 C CA . PHE A 1 71 ? 8.974 -10.200 -4.073 1.00 76.75 71 PHE A CA 1
ATOM 598 C C . PHE A 1 71 ? 9.855 -11.450 -4.190 1.00 76.75 71 PHE A C 1
ATOM 600 O O . PHE A 1 71 ? 10.892 -11.398 -4.878 1.00 76.75 71 PHE A O 1
#

Solvent-accessible surface area (backbone atoms only — not comparable to full-atom values): 4387 Å² total; per-residue (Å²): 130,85,88,82,81,82,81,76,55,72,69,54,53,51,48,55,62,49,43,31,55,51,37,32,77,67,60,77,30,98,41,65,64,61,22,43,53,53,48,52,50,51,51,50,47,47,70,72,42,60,84,72,53,79,70,40,75,38,54,83,96,48,42,92,81,35,75,58,34,80,126

Organism: NCBI:txid1493872

Secondary structure (DSSP, 8-state):
---------HHHHHHHHHHHHHHHHTTSSSSHHHHHHHHHHHHHHHHHHTTTS-PEEPPGGGGGG-SEE--

Radius of gyration: 15.1 Å; Cα contacts (8 Å, |Δi|>4): 41; chains: 1; bounding box: 32×27×36 Å

Mean predicted aligned error: 4.0 Å

Sequence (71 aa):
MEKIIVQYLPEVESYLNELVYLLFQKEYFGYWETALDYVDDLINFIDYNISIFPPKNTPVNLIELGSKYIF

pLDDT: mean 92.92, std 6.97, range [63.5, 98.5]